Protein AF-X0XIP5-F1 (afdb_monomer_lite)

Structure (mmCIF, N/CA/C/O backbone)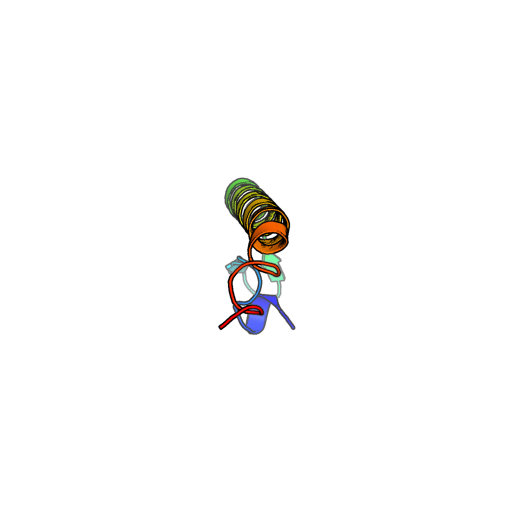:
data_AF-X0XIP5-F1
#
_entry.id   AF-X0XIP5-F1
#
loop_
_atom_site.group_PDB
_atom_site.id
_atom_site.type_symbol
_atom_site.label_atom_id
_atom_site.label_alt_id
_atom_site.label_comp_id
_atom_site.label_asym_id
_atom_site.label_entity_id
_atom_site.label_seq_id
_atom_site.pdbx_PDB_ins_code
_atom_site.Cartn_x
_atom_site.Cartn_y
_atom_site.Cartn_z
_atom_site.occupancy
_atom_site.B_iso_or_equiv
_atom_site.auth_seq_id
_atom_site.auth_comp_id
_atom_site.auth_asym_id
_atom_site.auth_atom_id
_atom_site.pdbx_PDB_model_num
ATOM 1 N N . ARG A 1 1 ? -8.738 7.539 -3.091 1.00 89.00 1 ARG A N 1
ATOM 2 C CA . ARG A 1 1 ? -9.435 6.420 -3.778 1.00 89.00 1 ARG A CA 1
ATOM 3 C C . ARG A 1 1 ? -8.605 5.138 -3.690 1.00 89.00 1 ARG A C 1
ATOM 5 O O . ARG A 1 1 ? -9.084 4.203 -3.077 1.00 89.00 1 ARG A O 1
ATOM 12 N N . LYS A 1 2 ? -7.344 5.158 -4.138 1.00 93.75 2 LYS A N 1
ATOM 13 C CA . LYS A 1 2 ? -6.404 4.020 -4.158 1.00 93.75 2 LYS A CA 1
ATOM 14 C C . LYS A 1 2 ? -6.271 3.207 -2.859 1.00 93.75 2 LYS A C 1
ATOM 16 O O . LYS A 1 2 ? -6.472 2.005 -2.888 1.00 93.75 2 LYS A O 1
ATOM 21 N N . ALA A 1 3 ? -6.041 3.855 -1.711 1.00 95.00 3 ALA A N 1
ATOM 22 C CA . ALA A 1 3 ? -5.967 3.157 -0.417 1.00 95.00 3 ALA A CA 1
ATOM 23 C C . ALA A 1 3 ? -7.262 2.395 -0.063 1.00 95.00 3 ALA A C 1
ATOM 25 O O . ALA A 1 3 ? -7.212 1.276 0.425 1.00 95.00 3 ALA A O 1
ATOM 26 N N . ARG A 1 4 ? -8.436 2.969 -0.375 1.00 94.69 4 ARG A N 1
ATOM 27 C CA . ARG A 1 4 ? -9.730 2.288 -0.177 1.00 94.69 4 ARG A CA 1
ATOM 28 C C . ARG A 1 4 ? -9.924 1.103 -1.121 1.00 94.69 4 ARG A C 1
ATOM 30 O O . ARG A 1 4 ? -10.652 0.188 -0.772 1.00 94.69 4 ARG A O 1
ATOM 37 N N . ALA A 1 5 ? -9.319 1.161 -2.303 1.00 96.25 5 ALA A N 1
ATOM 38 C CA . ALA A 1 5 ? -9.381 0.116 -3.317 1.00 96.25 5 ALA A CA 1
ATOM 39 C C . ALA A 1 5 ? -8.307 -0.973 -3.127 1.00 96.25 5 ALA A C 1
ATOM 41 O O . ALA A 1 5 ? -8.254 -1.904 -3.917 1.00 96.25 5 ALA A O 1
ATOM 42 N N . GLY A 1 6 ? -7.433 -0.852 -2.118 1.00 94.25 6 GLY A N 1
ATOM 43 C CA . GLY A 1 6 ? -6.327 -1.790 -1.898 1.00 94.25 6 GLY A CA 1
ATOM 44 C C . GLY A 1 6 ? -5.161 -1.649 -2.884 1.00 94.25 6 GLY A C 1
ATOM 45 O O . GLY A 1 6 ? -4.249 -2.463 -2.869 1.00 94.25 6 GLY A O 1
ATOM 46 N N . GLU A 1 7 ? -5.151 -0.609 -3.723 1.00 95.62 7 GLU A N 1
ATOM 47 C CA . GLU A 1 7 ? -4.097 -0.401 -4.730 1.00 95.62 7 GLU A CA 1
ATOM 48 C C . GLU A 1 7 ? -2.762 0.065 -4.127 1.00 95.62 7 GLU A C 1
ATOM 50 O O . GLU A 1 7 ? -1.719 -0.077 -4.760 1.00 95.62 7 GLU A O 1
ATOM 55 N N . ILE A 1 8 ? -2.801 0.681 -2.941 1.00 96.00 8 ILE A N 1
ATOM 56 C CA . ILE A 1 8 ? -1.628 1.180 -2.211 1.00 96.00 8 ILE A CA 1
ATOM 57 C C . ILE A 1 8 ? -1.700 0.628 -0.785 1.00 96.00 8 ILE A C 1
ATOM 59 O O . ILE A 1 8 ? -2.771 0.741 -0.174 1.00 96.00 8 ILE A O 1
ATOM 63 N N . PRO A 1 9 ? -0.597 0.091 -0.230 1.00 96.94 9 PRO A N 1
ATOM 64 C CA . PRO A 1 9 ? -0.566 -0.389 1.145 1.00 96.94 9 PRO A CA 1
ATOM 65 C C . PRO A 1 9 ? -0.867 0.752 2.116 1.00 96.94 9 PRO A C 1
ATOM 67 O O . PRO A 1 9 ? -0.162 1.760 2.165 1.00 96.94 9 PRO A O 1
ATOM 70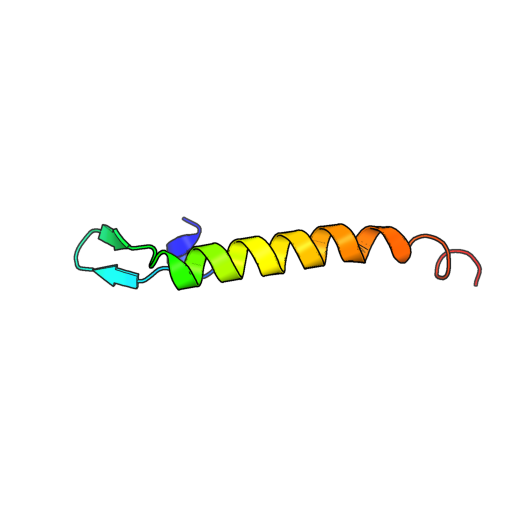 N N . ALA A 1 10 ? -1.938 0.596 2.887 1.00 97.56 10 ALA A N 1
ATOM 71 C CA . ALA A 1 10 ? -2.385 1.595 3.841 1.00 97.56 10 ALA A CA 1
ATOM 72 C C . ALA A 1 10 ? -3.178 0.950 4.981 1.00 97.56 10 ALA A C 1
ATOM 74 O O . ALA A 1 10 ? -3.844 -0.066 4.795 1.00 97.56 10 ALA A O 1
ATOM 75 N N . VAL A 1 11 ? -3.163 1.595 6.146 1.00 96.50 11 VAL A N 1
ATOM 76 C CA . VAL A 1 11 ? -3.946 1.211 7.326 1.00 96.50 11 VAL A CA 1
ATOM 77 C C . VAL A 1 11 ? -4.960 2.310 7.623 1.00 96.50 11 VAL A C 1
ATOM 79 O O . VAL A 1 11 ? -4.606 3.491 7.701 1.00 96.50 11 VAL A O 1
ATOM 82 N N . LYS A 1 12 ? -6.232 1.941 7.794 1.00 97.12 12 LYS A N 1
ATOM 83 C CA . LYS A 1 12 ? -7.277 2.888 8.194 1.00 97.12 12 LYS A CA 1
ATOM 84 C C . LYS A 1 12 ? -7.214 3.108 9.703 1.00 97.12 12 LYS A C 1
ATOM 86 O O . LYS A 1 12 ? -7.451 2.186 10.471 1.00 97.12 12 LYS A O 1
ATOM 91 N N . MET A 1 13 ? -6.938 4.340 10.114 1.00 96.25 13 MET A N 1
ATOM 92 C CA . MET A 1 13 ? -6.889 4.764 11.513 1.00 96.25 13 MET A CA 1
ATOM 93 C C . MET A 1 13 ? -7.924 5.868 11.730 1.00 96.25 13 MET A C 1
ATOM 95 O O . MET A 1 13 ? -7.703 7.036 11.396 1.00 96.25 13 MET A O 1
ATOM 99 N N . GLY A 1 14 ? -9.093 5.484 12.245 1.00 95.38 14 GLY A N 1
ATOM 100 C CA . GLY A 1 14 ? -10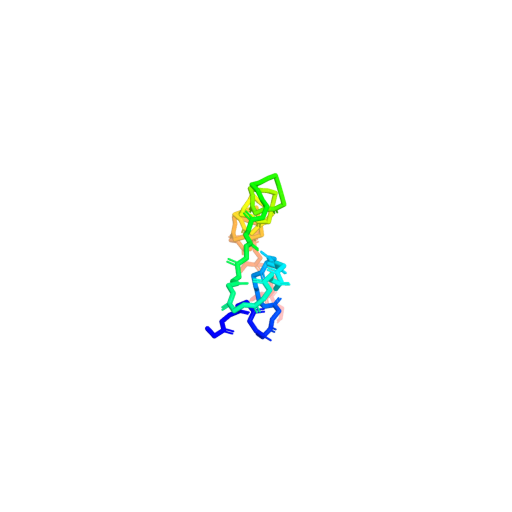.240 6.379 12.379 1.00 95.38 14 GLY A CA 1
ATOM 101 C C . GLY A 1 14 ? -10.671 6.952 11.024 1.00 95.38 14 GLY A C 1
ATOM 102 O O . GLY A 1 14 ? -11.073 6.218 10.117 1.00 95.38 14 GLY A O 1
ATOM 103 N N . LYS A 1 15 ? -10.580 8.279 10.887 1.00 95.50 15 LYS A N 1
ATOM 104 C CA . LYS A 1 15 ? -10.926 9.007 9.653 1.00 95.50 15 LYS A CA 1
ATOM 105 C C . LYS A 1 15 ? -9.750 9.156 8.680 1.00 95.50 15 LYS A C 1
ATOM 107 O O . LYS A 1 15 ? -9.951 9.628 7.564 1.00 95.50 15 LYS A O 1
ATOM 112 N N . CYS A 1 16 ? -8.547 8.739 9.074 1.00 96.00 16 CYS A N 1
ATOM 113 C CA . CYS A 1 16 ? -7.325 8.940 8.304 1.00 96.00 16 CYS A CA 1
ATOM 114 C C . CYS A 1 16 ? -6.776 7.622 7.756 1.00 96.00 16 CYS A C 1
ATOM 116 O O . CYS A 1 16 ? -6.918 6.561 8.362 1.00 96.00 16 CYS A O 1
ATOM 118 N N . TRP A 1 17 ? -6.099 7.705 6.615 1.00 97.50 17 TRP A N 1
ATOM 119 C CA . TRP A 1 17 ? -5.272 6.620 6.095 1.00 97.50 17 TRP A CA 1
ATOM 120 C C . TRP A 1 17 ? -3.826 6.875 6.490 1.00 97.50 17 TRP A C 1
ATOM 122 O O . TRP A 1 17 ? -3.334 7.993 6.339 1.00 97.50 17 TRP A O 1
ATOM 132 N 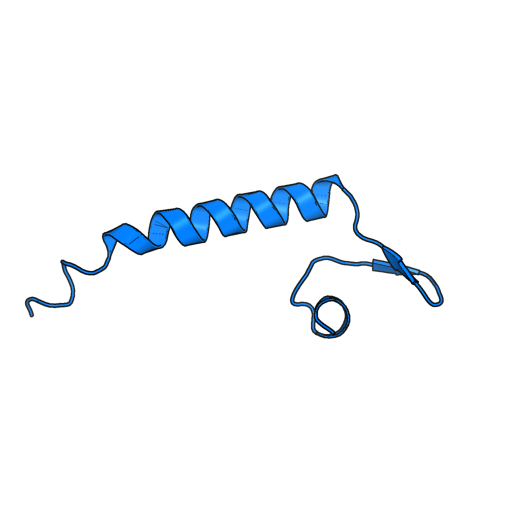N . ARG A 1 18 ? -3.158 5.850 7.013 1.00 97.75 18 ARG A N 1
ATOM 133 C CA . ARG A 1 18 ? -1.732 5.887 7.324 1.00 97.75 18 ARG A CA 1
ATOM 134 C C . ARG A 1 18 ? -0.981 4.937 6.415 1.00 97.75 18 ARG A C 1
ATOM 136 O O . ARG A 1 18 ? -1.495 3.886 6.045 1.00 97.75 18 ARG A O 1
ATOM 143 N N . PHE A 1 19 ? 0.239 5.327 6.092 1.00 97.75 19 PHE A N 1
ATOM 144 C CA . PHE A 1 19 ? 1.109 4.616 5.174 1.00 97.75 19 PHE A CA 1
ATOM 145 C C . PHE A 1 19 ? 2.394 4.305 5.941 1.00 97.75 19 PHE A C 1
ATOM 147 O O . PHE A 1 19 ? 3.220 5.203 6.111 1.00 97.75 19 PHE A O 1
ATOM 154 N N . PRO A 1 20 ? 2.525 3.095 6.514 1.00 97.06 20 PRO A N 1
ATOM 155 C CA . PRO A 1 20 ? 3.737 2.708 7.224 1.00 97.06 20 PRO A CA 1
ATOM 156 C C . PRO A 1 20 ? 4.942 2.822 6.290 1.00 97.06 20 PRO A C 1
ATOM 158 O O . PRO A 1 20 ? 4.906 2.283 5.183 1.00 97.06 20 PRO A O 1
ATOM 161 N N . LYS A 1 21 ? 5.986 3.533 6.730 1.00 97.00 21 LYS A N 1
ATOM 162 C CA . LYS A 1 21 ? 7.135 3.888 5.885 1.00 97.00 21 LYS A CA 1
ATOM 163 C C . LYS A 1 21 ? 7.773 2.654 5.248 1.00 97.00 21 LYS A C 1
ATOM 165 O O . LYS A 1 21 ? 7.845 2.579 4.032 1.00 97.00 21 LYS A O 1
ATOM 170 N N . GLU A 1 22 ? 8.164 1.672 6.055 1.00 97.75 22 GLU A N 1
ATOM 171 C CA . GLU A 1 22 ? 8.860 0.471 5.569 1.00 97.75 22 GLU A CA 1
ATOM 172 C C . GLU A 1 22 ? 8.019 -0.319 4.558 1.00 97.75 22 GLU A C 1
ATOM 174 O O . GLU A 1 22 ? 8.520 -0.764 3.528 1.00 97.75 22 GLU A O 1
ATOM 179 N N . THR A 1 23 ? 6.715 -0.446 4.814 1.00 97.06 23 THR A N 1
ATOM 180 C CA . THR A 1 23 ? 5.788 -1.122 3.902 1.00 97.06 23 THR A CA 1
ATOM 181 C C . THR A 1 23 ? 5.632 -0.363 2.587 1.00 97.06 23 THR A C 1
ATOM 183 O O . THR A 1 23 ? 5.630 -0.979 1.522 1.00 97.06 23 THR A O 1
ATOM 186 N N . LEU A 1 24 ? 5.494 0.965 2.649 1.00 97.00 24 LEU A N 1
ATOM 187 C CA . LEU A 1 24 ? 5.349 1.797 1.459 1.00 97.00 24 LEU A CA 1
ATOM 188 C C . LEU A 1 24 ? 6.639 1.804 0.632 1.00 97.00 24 LEU A C 1
ATOM 190 O O . LEU A 1 24 ? 6.570 1.641 -0.583 1.00 97.00 24 LEU A O 1
ATOM 194 N N . ASP A 1 25 ? 7.795 1.921 1.284 1.00 98.06 25 ASP A N 1
ATOM 195 C CA . ASP A 1 25 ? 9.108 1.898 0.638 1.00 98.06 25 ASP A CA 1
ATOM 196 C C . ASP A 1 25 ? 9.333 0.567 -0.084 1.00 98.06 25 ASP A C 1
ATOM 198 O O . ASP A 1 25 ? 9.705 0.550 -1.257 1.00 98.06 25 ASP A O 1
ATOM 202 N N . LYS A 1 26 ? 9.048 -0.564 0.577 1.00 97.19 26 LYS A N 1
ATOM 203 C CA . LYS A 1 26 ? 9.128 -1.882 -0.063 1.00 97.19 26 LYS A CA 1
ATOM 204 C C . LYS A 1 26 ? 8.213 -1.963 -1.287 1.00 97.19 26 LYS A C 1
ATOM 206 O O . LYS A 1 26 ? 8.659 -2.370 -2.353 1.00 97.19 26 LYS A O 1
ATOM 211 N N . TRP A 1 27 ? 6.958 -1.535 -1.154 1.00 96.31 27 TRP A N 1
ATOM 212 C CA . TRP A 1 27 ? 5.994 -1.560 -2.255 1.00 96.31 27 TRP A CA 1
ATOM 213 C C . TRP A 1 27 ? 6.434 -0.703 -3.450 1.00 96.31 27 TRP A C 1
ATOM 215 O O . TRP A 1 27 ? 6.282 -1.125 -4.595 1.00 96.31 27 TRP A O 1
ATOM 225 N N . LEU A 1 28 ? 7.016 0.474 -3.201 1.00 96.38 28 LEU A N 1
ATOM 226 C CA . LEU A 1 28 ? 7.565 1.331 -4.253 1.00 96.38 28 LEU A CA 1
ATOM 227 C C . LEU A 1 28 ? 8.744 0.664 -4.974 1.00 96.38 28 LEU A C 1
ATOM 229 O O . LEU A 1 28 ? 8.790 0.686 -6.203 1.00 96.38 28 LEU A O 1
ATOM 233 N N . ASN A 1 29 ? 9.661 0.044 -4.228 1.00 96.62 29 ASN A N 1
ATOM 234 C CA . ASN A 1 29 ? 10.807 -0.668 -4.798 1.00 96.62 29 ASN A CA 1
ATOM 235 C C . ASN A 1 29 ? 10.374 -1.873 -5.643 1.00 96.62 29 ASN A C 1
ATOM 237 O O . ASN A 1 29 ? 10.848 -2.034 -6.767 1.00 96.62 29 ASN A O 1
ATOM 241 N N . ASP A 1 30 ? 9.433 -2.675 -5.139 1.00 95.25 30 ASP A N 1
ATOM 242 C CA . ASP A 1 30 ? 8.885 -3.824 -5.865 1.00 95.25 30 ASP A CA 1
ATOM 243 C C . ASP A 1 30 ? 8.249 -3.365 -7.192 1.00 95.25 30 ASP A C 1
ATOM 245 O O . ASP A 1 30 ? 8.528 -3.924 -8.253 1.00 95.25 30 ASP A O 1
ATOM 249 N N . ARG A 1 31 ? 7.469 -2.273 -7.168 1.00 94.00 31 ARG A N 1
ATOM 250 C CA . ARG A 1 31 ? 6.866 -1.691 -8.379 1.00 94.00 31 ARG A CA 1
ATOM 251 C C . ARG A 1 31 ? 7.889 -1.147 -9.368 1.00 94.00 31 ARG A C 1
ATOM 253 O O . ARG A 1 31 ? 7.718 -1.332 -10.572 1.00 94.00 31 ARG A O 1
ATOM 260 N N . ALA A 1 32 ? 8.937 -0.483 -8.892 1.00 93.38 32 ALA A N 1
ATOM 261 C CA . ALA A 1 32 ? 10.010 -0.008 -9.760 1.00 93.38 32 ALA A CA 1
ATOM 262 C C . ALA A 1 32 ? 10.717 -1.185 -10.455 1.00 93.38 32 ALA A C 1
ATOM 264 O O . ALA A 1 32 ? 10.989 -1.129 -11.654 1.00 93.38 32 ALA A O 1
ATOM 265 N N . LEU A 1 33 ? 10.945 -2.286 -9.732 1.00 92.44 33 LEU A N 1
ATOM 266 C CA . LEU A 1 33 ? 11.545 -3.494 -10.293 1.00 92.44 33 LEU A CA 1
ATOM 267 C C . LEU A 1 33 ? 10.648 -4.152 -11.352 1.00 92.44 33 LEU A C 1
ATOM 269 O O . LEU A 1 33 ? 11.141 -4.526 -12.418 1.00 92.44 33 LEU A O 1
ATOM 273 N N . GLU A 1 34 ? 9.340 -4.253 -11.098 1.00 91.06 34 GLU A N 1
ATOM 274 C CA . GLU A 1 34 ? 8.361 -4.763 -12.069 1.00 91.06 34 GLU A CA 1
ATOM 275 C C . GLU A 1 34 ? 8.383 -3.956 -13.375 1.00 91.06 34 GLU A C 1
ATOM 277 O O . GLU A 1 34 ? 8.461 -4.525 -14.467 1.00 91.06 34 GLU A O 1
ATOM 282 N N . LEU A 1 35 ? 8.356 -2.624 -13.272 1.00 86.00 35 LEU A N 1
ATOM 283 C CA . LEU A 1 35 ? 8.372 -1.731 -14.432 1.00 86.00 35 LEU A CA 1
ATOM 284 C C . LEU A 1 35 ? 9.671 -1.869 -15.236 1.00 86.00 35 LEU A C 1
ATOM 286 O O . LEU A 1 35 ? 9.631 -1.951 -16.464 1.00 86.00 35 LEU A O 1
ATOM 290 N N . ASN A 1 36 ? 10.814 -1.983 -14.558 1.00 82.00 36 ASN A N 1
ATOM 291 C CA . ASN A 1 36 ? 12.109 -2.168 -15.211 1.00 82.00 36 ASN A CA 1
ATOM 292 C C . ASN A 1 36 ? 12.277 -3.572 -15.830 1.00 82.00 36 ASN A C 1
ATOM 294 O O . ASN A 1 36 ? 13.009 -3.736 -16.811 1.00 82.00 36 ASN A O 1
ATOM 298 N N . GLY A 1 37 ? 11.612 -4.593 -15.283 1.00 67.06 37 GLY A N 1
ATOM 299 C CA . GLY A 1 37 ? 11.644 -5.970 -15.788 1.00 67.06 37 GLY A CA 1
ATOM 300 C C . GLY A 1 37 ? 10.812 -6.197 -17.055 1.00 67.06 37 GLY A C 1
ATOM 301 O O . GLY A 1 37 ? 11.156 -7.052 -17.874 1.00 67.06 37 GLY A O 1
ATOM 302 N N . ASN A 1 38 ? 9.756 -5.407 -17.259 1.00 58.34 38 ASN A N 1
ATOM 303 C CA . ASN A 1 38 ? 8.823 -5.573 -18.378 1.00 58.34 38 ASN A CA 1
ATOM 304 C C . ASN A 1 38 ? 9.369 -5.088 -19.732 1.00 58.34 38 ASN A C 1
ATOM 306 O O . ASN A 1 38 ? 8.874 -5.510 -20.773 1.00 58.34 38 ASN A O 1
ATOM 310 N N . ASN A 1 39 ? 10.451 -4.304 -19.745 1.00 56.84 39 ASN A N 1
ATOM 311 C CA . ASN A 1 39 ? 11.060 -3.784 -20.976 1.00 56.84 39 ASN A CA 1
ATOM 312 C C . ASN A 1 39 ? 11.846 -4.830 -21.801 1.00 56.84 39 ASN A C 1
ATOM 314 O O . ASN A 1 39 ? 12.403 -4.492 -22.840 1.00 56.84 39 ASN A O 1
ATOM 318 N N . LYS A 1 40 ? 11.936 -6.093 -21.348 1.00 56.62 40 LYS A N 1
ATOM 319 C CA . LYS A 1 40 ? 12.697 -7.162 -22.033 1.00 56.62 40 LYS A CA 1
ATOM 320 C C . LYS A 1 40 ? 11.843 -8.172 -22.811 1.00 56.62 40 LYS A C 1
ATOM 322 O O . LYS A 1 40 ? 12.410 -9.034 -23.477 1.00 56.62 40 LYS A O 1
ATOM 327 N N . LYS A 1 41 ? 10.508 -8.121 -22.717 1.00 55.75 41 LYS A N 1
ATOM 328 C CA . LYS A 1 41 ? 9.629 -9.167 -23.285 1.00 55.75 41 LYS A CA 1
ATOM 329 C C . LYS A 1 41 ? 9.094 -8.860 -24.689 1.00 55.75 41 LYS A C 1
ATOM 331 O O . LYS A 1 41 ? 8.558 -9.746 -25.334 1.00 55.75 41 LYS A O 1
ATOM 336 N N . THR A 1 42 ? 9.300 -7.655 -25.214 1.00 54.22 42 THR A N 1
ATOM 337 C CA . THR A 1 42 ?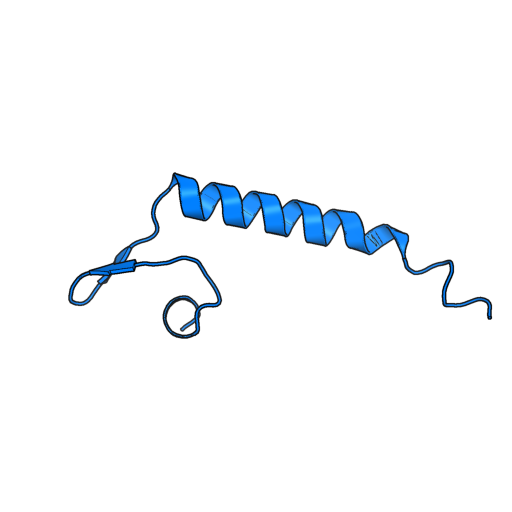 8.642 -7.216 -26.459 1.00 54.22 42 THR A CA 1
ATOM 338 C C . THR A 1 42 ? 9.256 -7.773 -27.755 1.00 54.22 42 THR A C 1
ATOM 340 O O . THR A 1 42 ? 8.705 -7.537 -28.822 1.00 54.22 42 THR A O 1
ATOM 343 N N . THR A 1 43 ? 10.365 -8.527 -27.718 1.00 57.19 43 THR A N 1
ATOM 344 C CA . THR A 1 43 ? 11.036 -8.998 -28.957 1.00 57.19 43 THR A CA 1
ATOM 345 C C . THR A 1 43 ? 10.970 -10.514 -29.192 1.00 57.19 43 THR A C 1
ATOM 347 O O . THR A 1 43 ? 11.259 -10.947 -30.301 1.00 57.19 43 THR A O 1
ATOM 350 N N . ARG A 1 44 ? 10.584 -11.345 -28.209 1.00 56.38 44 ARG A N 1
ATOM 351 C CA . ARG A 1 44 ? 10.494 -12.812 -28.412 1.00 56.38 44 ARG A CA 1
ATOM 352 C C . ARG A 1 44 ? 9.098 -13.315 -28.791 1.00 56.38 44 ARG A C 1
ATOM 354 O O . ARG A 1 44 ? 9.021 -14.275 -29.543 1.00 56.38 44 ARG A O 1
ATOM 361 N N . ASP A 1 45 ? 8.034 -12.641 -28.359 1.00 55.75 45 ASP A N 1
ATOM 362 C CA . ASP A 1 45 ? 6.648 -13.055 -28.648 1.00 55.75 45 ASP A CA 1
ATOM 363 C C . ASP A 1 45 ? 6.071 -12.444 -29.944 1.00 55.75 45 ASP A C 1
ATOM 365 O O . ASP A 1 45 ? 4.940 -12.732 -30.311 1.00 55.75 45 ASP A O 1
ATOM 369 N N . ALA A 1 46 ? 6.834 -11.598 -30.649 1.00 56.78 46 ALA A N 1
ATOM 370 C CA . ALA A 1 46 ? 6.425 -10.969 -31.914 1.00 56.78 46 ALA A CA 1
ATOM 371 C C . ALA A 1 46 ? 6.981 -11.675 -33.174 1.00 56.78 46 ALA A C 1
ATOM 373 O O . ALA A 1 46 ? 6.799 -11.178 -34.283 1.00 56.78 46 ALA A O 1
ATOM 374 N N . LEU A 1 47 ? 7.688 -12.802 -33.013 1.00 55.41 47 LEU A N 1
ATOM 375 C CA . LEU A 1 47 ? 8.310 -13.584 -34.094 1.00 55.41 47 LEU A CA 1
ATOM 376 C C . LEU A 1 47 ? 7.955 -15.082 -34.002 1.00 55.41 47 LEU A C 1
ATOM 378 O O . LEU A 1 47 ? 8.827 -15.934 -34.175 1.00 55.41 47 LEU A O 1
ATOM 382 N N . LEU A 1 48 ? 6.688 -15.396 -33.718 1.00 46.31 48 LEU A N 1
ATOM 383 C CA . LEU A 1 48 ? 6.078 -16.714 -33.935 1.00 46.31 48 LEU A CA 1
ATOM 384 C C . LEU A 1 48 ? 4.659 -16.547 -34.479 1.00 46.31 48 LEU A C 1
ATOM 386 O O . LEU A 1 48 ? 3.910 -15.730 -33.899 1.00 46.31 48 LEU A O 1
#

InterPro domains:
  IPR010093 SinI-like, DNA-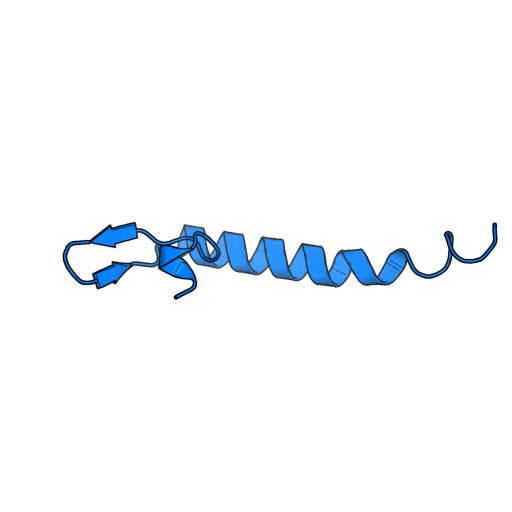binding domain [TIGR01764] (2-28)
  IPR041657 Helix-turn-helix domain, group 17 [PF12728] (3-31)

Foldseek 3Di:
DCVVVVNADWDDDPPDTDHPPVRRVVVVVVVVVVVVVVVPPPPPVVPD

pLDDT: mean 85.42, std 17.15, range [46.31, 98.06]

Secondary structure (DSSP, 8-state):
-GGGGTSS--EEETTEEE--HHHHHHHHHHHHHHHHHGGGSTTTTT--

Sequence (48 aa):
RKARAGEIPAVKMGKCWRFPKETLDKWLNDRALELNGNNKKTTRDALL

Organism: NCBI:txid412755

Radius of gyration: 16.31 Å; chains: 1; bounding box: 24×26×46 Å